Protein AF-A0A239PF77-F1 (afdb_monomer_lite)

pLDDT: mean 74.78, std 11.92, range [36.88, 90.69]

Foldseek 3Di:
DPDPCFLLVQLVVLLVVLVVDPDCLDLSVLLNLVSLLLQLDDPDDPQPPLSVLLNVLSVVLSVLSPPPDPCPVPDDNPDSDDHHPSPPPSSLVSSLVSLLSSLVSLQVQLPDPPDDVVNSVSSPSSSVSSVVSSVSSD

Organism: NCBI:txid560556

Radius of gyration: 14.53 Å; chains: 1; bounding 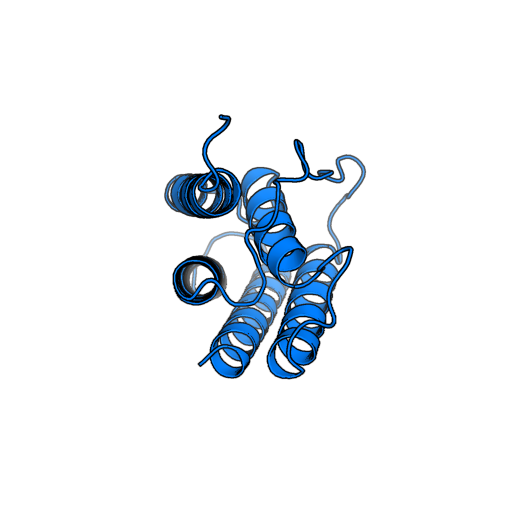box: 34×29×43 Å

Sequence (138 aa):
MPPMNSYRIALMDATDRLNSTTNLDGPDAQQALLLAAYAGVAPDTAMPADWDFYTVAMTDAIGELQEGLDLSEQVTLTSRPVLPAASDPGLREGVTTAVRRLADLYATAAGGQAGPGWRRLVWAQVAHRLDDAVAELT

Structure (mmCIF, N/CA/C/O backbone):
data_AF-A0A239PF77-F1
#
_entry.id   AF-A0A239PF77-F1
#
loop_
_atom_site.group_PDB
_atom_site.id
_atom_site.type_symbol
_atom_site.label_atom_id
_atom_site.label_alt_id
_atom_site.label_comp_id
_atom_site.label_asym_id
_atom_site.label_entity_id
_atom_site.label_seq_id
_atom_site.pdbx_PDB_ins_code
_atom_site.Cartn_x
_atom_site.Cartn_y
_atom_site.Cartn_z
_atom_site.occupancy
_atom_site.B_iso_or_equiv
_atom_site.auth_seq_id
_atom_site.auth_comp_id
_atom_site.auth_asym_id
_atom_site.auth_atom_id
_atom_site.pdbx_PDB_model_num
ATOM 1 N N . MET A 1 1 ? 15.428 16.862 -21.041 1.00 36.88 1 MET A N 1
ATOM 2 C CA . MET A 1 1 ? 14.701 15.584 -20.887 1.00 36.88 1 MET A CA 1
ATOM 3 C C . MET A 1 1 ? 14.038 15.595 -19.520 1.00 36.88 1 MET A C 1
ATOM 5 O O . MET A 1 1 ? 14.738 15.936 -18.571 1.00 36.88 1 MET A O 1
ATOM 9 N N . PRO A 1 2 ? 12.731 15.309 -19.398 1.00 38.00 2 PRO A N 1
ATOM 10 C CA . PRO A 1 2 ? 12.139 15.095 -18.084 1.00 38.00 2 PRO A CA 1
ATOM 11 C C . PRO A 1 2 ? 12.779 13.834 -17.475 1.00 38.00 2 PRO A C 1
ATOM 13 O O . PRO A 1 2 ? 13.078 12.899 -18.222 1.00 38.00 2 PRO A O 1
ATOM 16 N N . PRO A 1 3 ? 13.076 13.804 -16.169 1.00 45.56 3 PRO A N 1
ATOM 17 C CA . PRO A 1 3 ? 13.822 12.697 -15.587 1.00 45.56 3 PRO A CA 1
ATOM 18 C C . PRO A 1 3 ? 12.988 11.409 -15.632 1.00 45.56 3 PRO A C 1
ATOM 20 O O . PRO A 1 3 ? 11.871 11.377 -15.123 1.00 45.56 3 PRO A O 1
ATOM 23 N N . MET A 1 4 ? 13.572 10.325 -16.157 1.00 46.25 4 MET A N 1
ATOM 24 C CA . MET A 1 4 ? 13.052 8.939 -16.125 1.00 46.25 4 MET A CA 1
ATOM 25 C C . MET A 1 4 ? 12.912 8.359 -14.694 1.00 46.25 4 MET A C 1
ATOM 27 O O . MET A 1 4 ? 12.731 7.165 -14.517 1.00 46.25 4 MET A O 1
ATOM 31 N N . ASN A 1 5 ? 12.978 9.209 -13.665 1.00 53.50 5 ASN A N 1
ATOM 32 C CA . ASN A 1 5 ? 12.930 8.871 -12.240 1.00 53.50 5 ASN A CA 1
ATOM 33 C C . ASN A 1 5 ? 11.606 9.305 -11.573 1.00 53.50 5 ASN A C 1
ATOM 35 O O . ASN A 1 5 ? 11.488 9.269 -10.351 1.00 53.50 5 ASN A O 1
ATOM 39 N N . SER A 1 6 ? 10.619 9.763 -12.350 1.00 72.38 6 SER A N 1
ATOM 40 C CA . SER A 1 6 ? 9.407 10.415 -11.832 1.00 72.38 6 SER A CA 1
ATOM 41 C C . SER A 1 6 ? 8.472 9.472 -11.070 1.00 72.38 6 SER A C 1
ATOM 43 O O . SER A 1 6 ? 7.913 9.878 -10.055 1.00 72.38 6 SER A O 1
ATOM 45 N N . TYR A 1 7 ? 8.333 8.215 -11.504 1.00 74.88 7 TYR A N 1
ATOM 46 C CA . TYR A 1 7 ? 7.451 7.250 -10.841 1.00 74.88 7 TYR A CA 1
ATOM 47 C C . TYR A 1 7 ? 7.993 6.769 -9.493 1.00 74.88 7 TYR A C 1
ATOM 49 O O . TYR A 1 7 ? 7.288 6.845 -8.492 1.00 74.88 7 TYR A O 1
ATOM 57 N N . ARG A 1 8 ? 9.256 6.322 -9.446 1.00 73.56 8 ARG A N 1
ATOM 58 C CA . ARG A 1 8 ? 9.874 5.818 -8.209 1.00 73.56 8 ARG A CA 1
ATOM 59 C C . ARG A 1 8 ? 9.864 6.876 -7.106 1.00 73.56 8 ARG A C 1
ATOM 61 O O . ARG A 1 8 ? 9.571 6.556 -5.961 1.00 73.56 8 ARG A O 1
ATOM 68 N N . ILE A 1 9 ? 10.157 8.128 -7.463 1.00 77.19 9 ILE A N 1
ATOM 69 C CA . ILE A 1 9 ? 10.091 9.262 -6.533 1.00 77.19 9 ILE A CA 1
ATOM 70 C C . ILE A 1 9 ? 8.649 9.474 -6.063 1.00 77.19 9 ILE A C 1
ATOM 72 O O . ILE A 1 9 ? 8.418 9.525 -4.864 1.00 77.19 9 ILE A O 1
ATOM 76 N N . ALA A 1 10 ? 7.670 9.501 -6.974 1.00 77.31 10 ALA A N 1
ATOM 77 C CA . ALA A 1 10 ? 6.266 9.670 -6.599 1.00 77.31 10 ALA A CA 1
ATOM 78 C C . ALA A 1 10 ? 5.751 8.555 -5.670 1.00 77.31 10 ALA A C 1
ATOM 80 O O . ALA A 1 10 ? 5.014 8.846 -4.730 1.00 77.31 10 ALA A O 1
ATOM 81 N N . LEU A 1 11 ? 6.147 7.300 -5.909 1.00 77.00 11 LEU A N 1
ATOM 82 C CA . LEU A 1 11 ? 5.777 6.157 -5.074 1.00 77.00 11 LEU A CA 1
ATOM 83 C C . LEU A 1 11 ? 6.398 6.253 -3.675 1.00 77.00 11 LEU A C 1
ATOM 85 O O . LEU A 1 11 ? 5.699 6.079 -2.676 1.00 77.00 11 LEU A O 1
ATOM 89 N N . MET A 1 12 ? 7.692 6.569 -3.595 1.00 78.38 12 MET A N 1
ATOM 90 C CA . MET A 1 12 ? 8.378 6.753 -2.315 1.00 78.38 12 MET A CA 1
ATOM 91 C C . MET A 1 12 ? 7.816 7.948 -1.542 1.00 78.38 12 MET A C 1
ATOM 93 O O . MET A 1 12 ? 7.483 7.790 -0.375 1.00 78.38 12 MET A O 1
ATOM 97 N N . ASP A 1 13 ? 7.598 9.092 -2.193 1.00 82.19 13 ASP A N 1
ATOM 98 C CA . ASP A 1 13 ? 7.018 10.288 -1.569 1.00 82.19 13 ASP A CA 1
ATOM 99 C C . ASP A 1 13 ? 5.581 10.053 -1.080 1.00 82.19 13 ASP A C 1
ATOM 101 O O . ASP A 1 13 ? 5.162 10.615 -0.066 1.00 82.19 13 ASP A O 1
ATOM 105 N N . ALA A 1 14 ? 4.782 9.273 -1.815 1.00 79.06 14 ALA A N 1
ATOM 106 C CA . ALA A 1 14 ? 3.439 8.894 -1.380 1.00 79.06 14 ALA A CA 1
ATOM 107 C C . ALA A 1 14 ? 3.500 7.970 -0.157 1.00 79.06 14 ALA A C 1
ATOM 109 O O . ALA A 1 14 ? 2.768 8.181 0.803 1.00 79.06 14 ALA A O 1
ATOM 110 N N . THR A 1 15 ? 4.420 7.005 -0.158 1.00 77.44 15 THR A N 1
ATOM 111 C CA . THR A 1 15 ? 4.620 6.080 0.965 1.00 77.44 15 THR A CA 1
ATOM 112 C C . THR A 1 15 ? 5.174 6.796 2.202 1.00 77.44 15 THR A C 1
ATOM 114 O O . THR A 1 15 ? 4.713 6.558 3.313 1.00 77.44 15 THR A O 1
ATOM 117 N N . ASP A 1 16 ? 6.122 7.722 2.036 1.00 81.19 16 ASP A N 1
ATOM 118 C CA . ASP A 1 16 ? 6.708 8.496 3.137 1.00 81.19 16 ASP A CA 1
ATOM 119 C C . ASP A 1 16 ? 5.680 9.422 3.795 1.00 81.19 16 ASP A C 1
ATOM 121 O O . ASP A 1 16 ? 5.679 9.567 5.020 1.00 81.19 16 ASP A O 1
ATOM 125 N N . ARG A 1 17 ? 4.750 9.992 3.017 1.00 78.31 17 ARG A N 1
ATOM 126 C CA . ARG A 1 17 ? 3.620 10.761 3.562 1.00 78.31 17 ARG A CA 1
ATOM 127 C C . ARG A 1 17 ? 2.757 9.936 4.516 1.00 78.31 17 ARG A C 1
ATOM 129 O O . ARG A 1 17 ? 2.245 10.487 5.492 1.00 78.31 17 ARG A O 1
ATOM 136 N N . LEU A 1 18 ? 2.670 8.620 4.327 1.00 72.94 18 LEU A N 1
ATOM 137 C CA . LEU A 1 18 ? 1.901 7.752 5.221 1.00 72.94 18 LEU A CA 1
ATOM 138 C C . LEU A 1 18 ? 2.528 7.553 6.592 1.00 72.94 18 LEU A C 1
ATOM 140 O O . LEU A 1 18 ? 1.794 7.389 7.560 1.00 72.94 18 LEU A O 1
ATOM 144 N N . ASN A 1 19 ? 3.848 7.674 6.728 1.00 70.31 19 ASN A N 1
ATOM 145 C CA . ASN A 1 19 ? 4.472 7.654 8.056 1.00 70.31 19 ASN A CA 1
ATOM 146 C C . ASN A 1 19 ? 3.991 8.814 8.943 1.00 70.31 19 ASN A C 1
ATOM 148 O O . ASN A 1 19 ? 4.148 8.770 10.162 1.00 70.31 19 ASN A O 1
ATOM 152 N N . SER A 1 20 ? 3.419 9.858 8.335 1.00 67.81 20 SER A N 1
ATOM 153 C CA . SER A 1 20 ? 2.873 11.020 9.031 1.00 67.81 20 SER A CA 1
ATOM 154 C C . SER A 1 20 ? 1.344 11.046 9.121 1.00 67.81 20 SER A C 1
ATOM 156 O O . SER A 1 20 ? 0.807 11.915 9.809 1.00 67.81 20 SER A O 1
ATOM 158 N N . THR A 1 21 ? 0.631 10.115 8.468 1.00 66.19 21 THR A N 1
ATOM 159 C CA . THR A 1 21 ? -0.839 10.091 8.499 1.00 66.19 21 THR A CA 1
ATOM 160 C C . THR A 1 21 ? -1.371 9.252 9.654 1.00 66.19 21 THR A C 1
ATOM 162 O O . THR A 1 21 ? -0.848 8.192 9.985 1.00 66.19 21 THR A O 1
ATOM 165 N N . THR A 1 22 ? -2.467 9.711 10.252 1.00 66.62 22 THR A N 1
ATOM 166 C CA . THR A 1 22 ? -3.271 8.936 11.207 1.00 66.62 22 THR A CA 1
ATOM 167 C C . THR A 1 22 ? -4.496 8.298 10.553 1.00 66.62 22 THR A C 1
ATOM 169 O O . THR A 1 22 ? -5.197 7.524 11.202 1.00 66.62 22 THR A O 1
ATOM 172 N N . ASN A 1 23 ? -4.758 8.607 9.276 1.00 77.19 23 ASN A N 1
ATOM 173 C CA . ASN A 1 23 ? -5.896 8.093 8.524 1.00 77.19 23 ASN A CA 1
ATOM 174 C C . ASN A 1 23 ? -5.431 7.167 7.393 1.00 77.19 23 ASN A C 1
ATOM 176 O O . ASN A 1 23 ? -5.153 7.613 6.280 1.00 77.19 23 ASN A O 1
ATOM 180 N N . LEU A 1 24 ? -5.379 5.869 7.690 1.00 78.44 24 LEU A N 1
ATOM 181 C CA . LEU A 1 24 ? -4.966 4.811 6.756 1.00 78.44 24 LEU A CA 1
ATOM 182 C C . LEU A 1 24 ? -6.046 4.415 5.741 1.00 78.44 24 LEU A C 1
ATOM 184 O O . LEU A 1 24 ? -5.783 3.633 4.829 1.00 78.44 24 LEU A O 1
ATOM 188 N N . ASP A 1 25 ? -7.236 4.991 5.879 1.00 78.19 25 ASP A N 1
ATOM 189 C CA . ASP A 1 25 ? -8.315 4.913 4.893 1.00 78.19 25 ASP A CA 1
ATOM 190 C C . ASP A 1 25 ? -8.413 6.203 4.064 1.00 78.19 25 ASP A C 1
ATOM 192 O O . ASP A 1 25 ? -9.223 6.310 3.143 1.00 78.19 25 ASP A O 1
ATOM 196 N N . GLY A 1 26 ? -7.590 7.196 4.410 1.00 76.81 26 GLY A N 1
ATOM 197 C CA . GLY A 1 26 ? -7.592 8.522 3.823 1.00 76.81 26 GLY A CA 1
ATOM 198 C C . GLY A 1 26 ? -6.969 8.577 2.428 1.00 76.81 26 GLY A C 1
ATOM 199 O O . GLY A 1 26 ? -6.369 7.610 1.949 1.00 76.81 26 GLY A O 1
ATOM 200 N N . PRO A 1 27 ? -7.062 9.746 1.778 1.00 77.31 27 PRO A N 1
ATOM 201 C CA . PRO A 1 27 ? -6.674 9.913 0.383 1.00 77.31 27 PRO A CA 1
ATOM 202 C C . PRO A 1 27 ? -5.191 9.626 0.125 1.00 77.31 27 PRO A C 1
ATOM 204 O O . PRO A 1 27 ? -4.856 9.084 -0.923 1.00 77.31 27 PRO A O 1
ATOM 207 N N . ASP A 1 28 ? -4.303 9.918 1.080 1.00 79.06 28 ASP A N 1
ATOM 208 C CA . ASP A 1 28 ? -2.875 9.617 0.936 1.00 79.06 28 ASP A CA 1
ATOM 209 C C . ASP A 1 28 ? -2.616 8.105 0.863 1.00 79.06 28 ASP A C 1
ATOM 211 O O . ASP A 1 28 ? -1.805 7.655 0.051 1.00 79.06 28 ASP A O 1
ATOM 215 N N . ALA A 1 29 ? -3.321 7.307 1.678 1.00 78.44 29 ALA A N 1
ATOM 216 C CA . ALA A 1 29 ? -3.162 5.851 1.713 1.00 78.44 29 ALA A CA 1
ATOM 217 C C . ALA A 1 29 ? -3.683 5.221 0.421 1.00 78.44 29 ALA A C 1
ATOM 219 O O . ALA A 1 29 ? -3.004 4.404 -0.204 1.00 78.44 29 ALA A O 1
ATOM 220 N N . GLN A 1 30 ? -4.841 5.695 -0.039 1.00 79.31 30 GLN A N 1
ATOM 221 C CA . GLN A 1 30 ? -5.406 5.305 -1.327 1.00 79.31 30 GLN A CA 1
ATOM 222 C C . GLN A 1 30 ? -4.479 5.689 -2.490 1.00 79.31 30 GLN A C 1
ATOM 224 O O . GLN A 1 30 ? -4.240 4.874 -3.376 1.00 79.31 30 GLN A O 1
ATOM 229 N N . GLN A 1 31 ? -3.894 6.890 -2.476 1.00 79.62 31 GLN A N 1
ATOM 230 C CA . GLN A 1 31 ? -2.971 7.348 -3.517 1.00 79.62 31 GLN A CA 1
ATOM 231 C C . GLN A 1 31 ? -1.691 6.501 -3.569 1.00 79.62 31 GLN A C 1
ATOM 233 O O . GLN A 1 31 ? -1.224 6.180 -4.663 1.00 79.62 31 GLN A O 1
ATOM 238 N N . ALA A 1 32 ? -1.128 6.118 -2.420 1.00 81.38 32 ALA A N 1
ATOM 239 C CA . ALA A 1 32 ? 0.046 5.249 -2.364 1.00 81.38 32 ALA A CA 1
ATOM 240 C C . ALA A 1 32 ? -0.260 3.831 -2.878 1.00 81.38 32 ALA A C 1
ATOM 242 O O . ALA A 1 32 ? 0.509 3.295 -3.676 1.00 81.38 32 ALA A O 1
ATOM 243 N N . LEU A 1 33 ? -1.407 3.257 -2.492 1.00 79.69 33 LEU A N 1
ATOM 244 C CA . LEU A 1 33 ? -1.864 1.952 -2.982 1.00 79.69 33 LEU A CA 1
ATOM 245 C C . LEU A 1 33 ? -2.128 1.958 -4.488 1.00 79.69 33 LEU A C 1
ATOM 247 O O . LEU A 1 33 ? -1.706 1.043 -5.191 1.00 79.69 33 LEU A O 1
ATOM 251 N N . LEU A 1 34 ? -2.780 3.002 -5.002 1.00 79.44 34 LEU A N 1
ATOM 252 C CA . LEU A 1 34 ? -3.037 3.155 -6.433 1.00 79.44 34 LEU A CA 1
ATOM 253 C C . LEU A 1 34 ? -1.747 3.334 -7.230 1.00 79.44 34 LEU A C 1
ATOM 255 O O . LEU A 1 34 ? -1.643 2.807 -8.335 1.00 79.44 34 LEU A O 1
ATOM 259 N N . LEU A 1 35 ? -0.767 4.067 -6.687 1.00 79.44 35 LEU A N 1
ATOM 260 C CA . LEU A 1 35 ? 0.554 4.172 -7.302 1.00 79.44 35 LEU A CA 1
ATOM 261 C C . LEU A 1 35 ? 1.217 2.797 -7.338 1.00 79.44 35 LEU A C 1
ATOM 263 O O . LEU A 1 35 ? 1.593 2.370 -8.420 1.00 79.44 35 LEU A O 1
ATOM 267 N N . ALA A 1 36 ? 1.269 2.076 -6.216 1.00 80.75 36 ALA A N 1
ATOM 268 C CA . ALA A 1 36 ? 1.827 0.727 -6.161 1.00 80.75 36 ALA A CA 1
ATOM 269 C C . ALA A 1 36 ? 1.149 -0.220 -7.172 1.00 80.75 36 ALA A C 1
ATOM 271 O O . ALA A 1 36 ? 1.833 -0.818 -7.996 1.00 80.75 36 ALA A O 1
ATOM 272 N N . ALA A 1 37 ? -0.185 -0.271 -7.216 1.00 78.50 37 ALA A N 1
ATOM 273 C CA . ALA A 1 37 ? -0.919 -1.101 -8.175 1.00 78.50 37 ALA A CA 1
ATOM 274 C C . ALA A 1 37 ? -0.627 -0.718 -9.634 1.00 78.50 37 ALA A C 1
ATOM 276 O O . ALA A 1 37 ? -0.498 -1.584 -10.499 1.00 78.50 37 ALA A O 1
ATOM 277 N N . TYR A 1 38 ? -0.456 0.579 -9.907 1.00 76.88 38 TYR A N 1
ATOM 278 C CA . TYR A 1 38 ? -0.081 1.074 -11.227 1.00 76.88 38 TYR A CA 1
ATOM 279 C C . TYR A 1 38 ? 1.304 0.582 -11.678 1.00 76.88 38 TYR A C 1
ATOM 281 O O . TYR A 1 38 ? 1.534 0.503 -12.881 1.00 76.88 38 TYR A O 1
ATOM 289 N N . ALA A 1 39 ? 2.195 0.170 -10.764 1.00 74.75 39 ALA A N 1
ATOM 290 C CA . ALA A 1 39 ? 3.484 -0.431 -11.119 1.00 74.75 39 ALA A CA 1
ATOM 291 C C . ALA A 1 39 ? 3.349 -1.683 -11.996 1.00 74.75 39 ALA A C 1
ATOM 293 O O . ALA A 1 39 ? 4.173 -1.886 -12.882 1.00 74.75 39 ALA A O 1
ATOM 294 N N . GLY A 1 40 ? 2.329 -2.509 -11.739 1.00 66.62 40 GLY A N 1
ATOM 295 C CA . GLY A 1 40 ? 2.101 -3.755 -12.476 1.00 66.62 40 GLY A CA 1
ATOM 296 C C . GLY A 1 40 ? 1.260 -3.590 -13.743 1.00 66.62 40 GLY A C 1
ATOM 297 O O . GLY A 1 40 ? 1.157 -4.509 -14.548 1.00 66.62 40 GLY A O 1
ATOM 298 N N . VAL A 1 41 ? 0.685 -2.404 -13.974 1.00 66.25 41 VAL A N 1
ATOM 299 C CA . VAL A 1 41 ? -0.107 -2.114 -15.176 1.00 66.25 41 VAL A CA 1
ATOM 300 C C . VAL A 1 41 ? 0.806 -1.507 -16.241 1.00 66.25 41 VAL A C 1
ATOM 302 O O . VAL A 1 41 ? 0.841 -0.293 -16.438 1.00 66.25 41 VAL A O 1
ATOM 305 N N . ALA A 1 42 ? 1.570 -2.341 -16.948 1.00 56.69 42 ALA A N 1
ATOM 306 C CA . ALA A 1 42 ? 2.323 -1.872 -18.110 1.00 56.69 42 ALA A CA 1
ATOM 307 C C . ALA A 1 42 ? 1.375 -1.561 -19.288 1.00 56.69 42 ALA A C 1
ATOM 309 O O . ALA A 1 42 ? 0.569 -2.414 -19.660 1.00 56.69 42 ALA A O 1
ATOM 310 N N . PRO A 1 43 ? 1.477 -0.381 -19.930 1.00 50.44 43 PRO A N 1
ATOM 311 C CA . PRO A 1 43 ? 0.641 -0.061 -21.082 1.00 50.44 43 PRO A CA 1
ATOM 312 C C . PRO A 1 43 ? 1.106 -0.674 -22.416 1.00 50.44 43 PRO A C 1
ATOM 314 O O . PRO A 1 43 ? 0.310 -0.656 -23.344 1.00 50.44 43 PRO A O 1
ATOM 317 N N . ASP A 1 44 ? 2.337 -1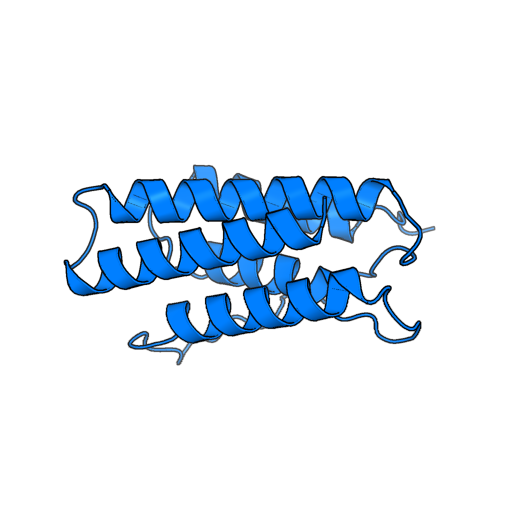.200 -22.553 1.00 48.50 44 ASP A N 1
ATOM 318 C CA . ASP A 1 44 ? 2.866 -1.534 -23.900 1.00 48.50 44 ASP A CA 1
ATOM 319 C C . ASP A 1 44 ? 3.906 -2.672 -24.003 1.00 48.50 44 ASP A C 1
ATOM 321 O O . ASP A 1 44 ? 4.428 -2.963 -25.078 1.00 48.50 44 ASP A O 1
ATOM 325 N N . THR A 1 45 ? 4.218 -3.366 -22.913 1.00 50.47 45 THR A N 1
ATOM 326 C CA . THR A 1 45 ? 5.129 -4.523 -22.931 1.00 50.47 45 THR A CA 1
ATOM 327 C C . THR A 1 45 ? 4.561 -5.591 -22.023 1.00 50.47 45 THR A C 1
ATOM 329 O O . THR A 1 45 ? 4.171 -5.257 -20.907 1.00 50.47 45 THR A O 1
ATOM 332 N N . ALA A 1 46 ? 4.532 -6.846 -22.483 1.00 54.12 46 ALA A N 1
ATOM 333 C CA . ALA A 1 46 ? 4.215 -7.996 -21.643 1.00 54.12 46 ALA A CA 1
ATOM 334 C C . ALA A 1 46 ? 5.064 -7.913 -20.368 1.00 54.12 46 ALA A C 1
ATOM 336 O O . ALA A 1 46 ? 6.288 -8.071 -20.427 1.00 54.12 46 ALA A O 1
ATOM 337 N N . MET A 1 47 ? 4.433 -7.561 -19.245 1.00 58.62 47 MET A N 1
ATOM 338 C CA . MET A 1 47 ? 5.103 -7.629 -17.959 1.00 58.62 47 MET A CA 1
ATOM 339 C C . MET A 1 47 ? 5.519 -9.089 -17.728 1.00 58.62 47 MET A C 1
ATOM 341 O O . MET A 1 47 ? 4.824 -10.005 -18.173 1.00 58.62 47 MET A O 1
ATOM 345 N N . PRO A 1 48 ? 6.676 -9.330 -17.098 1.00 62.06 48 PRO A N 1
ATOM 346 C CA . PRO A 1 48 ? 7.045 -10.667 -16.654 1.00 62.06 48 PRO A CA 1
ATOM 347 C C . PRO A 1 48 ? 5.931 -11.281 -15.780 1.00 62.06 48 PRO A C 1
ATOM 349 O O . PRO A 1 48 ? 5.273 -10.553 -15.046 1.00 62.06 48 PRO A O 1
ATOM 352 N N . ALA A 1 49 ? 5.702 -12.597 -15.866 1.00 65.94 49 ALA A N 1
ATOM 353 C CA . ALA A 1 49 ? 4.556 -13.275 -15.230 1.00 65.94 49 ALA A CA 1
ATOM 354 C C . ALA A 1 49 ? 4.488 -13.109 -13.694 1.00 65.94 49 ALA A C 1
ATOM 356 O O . ALA A 1 49 ? 3.412 -13.181 -13.110 1.00 65.94 49 ALA A O 1
ATOM 357 N N . ASP A 1 50 ? 5.622 -12.850 -13.043 1.00 64.81 50 ASP A N 1
ATOM 358 C CA . ASP A 1 50 ? 5.738 -12.471 -11.627 1.00 64.81 50 ASP A CA 1
ATOM 359 C C . ASP A 1 50 ? 4.959 -11.187 -11.283 1.00 64.81 50 ASP A C 1
ATOM 361 O O . ASP A 1 50 ? 4.440 -11.034 -10.179 1.00 64.81 50 ASP A O 1
ATOM 365 N N . TRP A 1 51 ? 4.784 -10.283 -12.2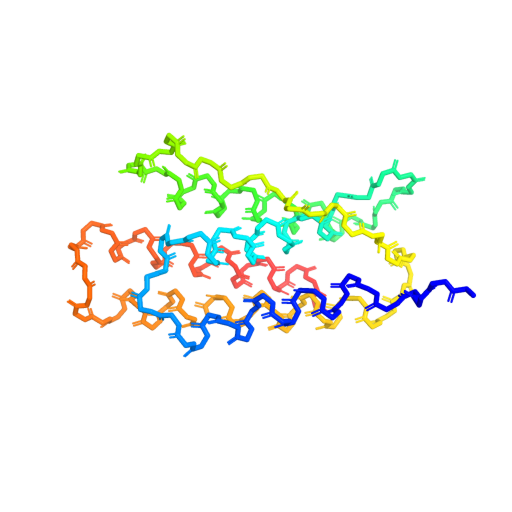46 1.00 73.88 51 TRP A N 1
ATOM 366 C CA . TRP A 1 51 ? 3.991 -9.070 -12.058 1.00 73.88 51 TRP A CA 1
ATOM 367 C C . TRP A 1 51 ? 2.483 -9.300 -12.196 1.00 73.88 51 TRP A C 1
ATOM 369 O O . TRP A 1 51 ? 1.716 -8.515 -11.643 1.00 73.88 51 TRP A O 1
ATOM 379 N N . ASP A 1 52 ? 2.041 -10.368 -12.868 1.00 73.31 52 ASP A N 1
ATOM 380 C CA . ASP A 1 52 ? 0.609 -10.679 -12.976 1.00 73.31 52 ASP A CA 1
ATOM 381 C C . ASP A 1 52 ? 0.036 -11.033 -11.594 1.00 73.31 52 ASP A C 1
ATOM 383 O O . ASP A 1 52 ? -1.009 -10.510 -11.197 1.00 73.31 52 ASP A O 1
ATOM 387 N N . PHE A 1 53 ? 0.750 -11.861 -10.819 1.00 73.62 53 PHE A N 1
ATOM 388 C CA . PHE A 1 53 ? 0.356 -12.209 -9.449 1.00 73.62 53 PHE A CA 1
ATOM 389 C C . PHE A 1 53 ? 0.417 -11.001 -8.510 1.00 73.62 53 PHE A C 1
ATOM 391 O O . PHE A 1 53 ? -0.514 -10.781 -7.733 1.00 73.62 53 PHE A O 1
ATOM 398 N N . TYR A 1 54 ? 1.444 -10.158 -8.654 1.00 80.94 54 TYR A N 1
ATOM 399 C CA . TYR A 1 54 ? 1.528 -8.873 -7.959 1.00 80.94 54 TYR A CA 1
ATOM 400 C C . TYR A 1 54 ? 0.305 -7.981 -8.233 1.00 80.94 54 TYR A C 1
ATOM 402 O O . TYR A 1 54 ? -0.315 -7.463 -7.301 1.00 80.94 54 TYR A O 1
ATOM 410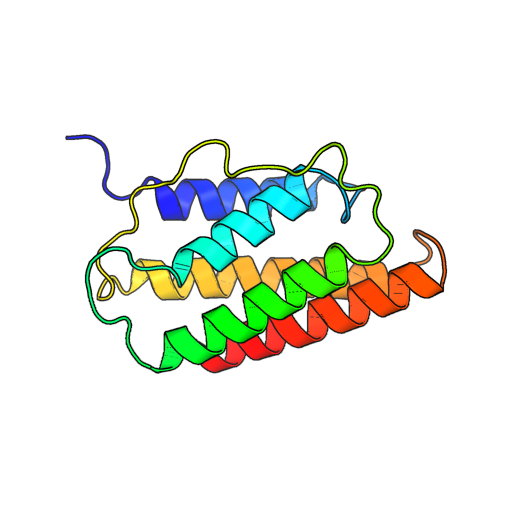 N N . THR A 1 55 ? -0.078 -7.805 -9.501 1.00 76.69 55 THR A N 1
ATOM 411 C CA . THR A 1 55 ? -1.216 -6.958 -9.882 1.00 76.69 55 THR A CA 1
ATOM 412 C C . THR A 1 55 ? -2.532 -7.485 -9.324 1.00 76.69 55 THR A C 1
ATOM 414 O O . THR A 1 55 ? -3.352 -6.684 -8.867 1.00 76.69 55 THR A O 1
ATOM 417 N N . VAL A 1 56 ? -2.732 -8.805 -9.313 1.00 79.88 56 VAL A N 1
ATOM 418 C CA . VAL A 1 56 ? -3.914 -9.427 -8.699 1.00 79.88 56 VAL A CA 1
ATOM 419 C C . VAL A 1 56 ? -3.950 -9.145 -7.198 1.00 79.88 56 VAL A C 1
ATOM 421 O O . VAL A 1 56 ? -4.926 -8.568 -6.722 1.00 79.88 56 VAL A O 1
ATOM 424 N N . ALA A 1 57 ? -2.867 -9.437 -6.472 1.00 81.12 57 ALA A N 1
ATOM 425 C CA . ALA A 1 57 ? -2.788 -9.217 -5.027 1.00 81.12 57 ALA A CA 1
ATOM 426 C C . ALA A 1 57 ? -3.026 -7.743 -4.641 1.00 81.12 57 ALA A C 1
ATOM 428 O O . ALA A 1 57 ? -3.770 -7.449 -3.703 1.00 81.12 57 ALA A O 1
ATOM 429 N N . MET A 1 58 ? -2.463 -6.802 -5.406 1.00 81.12 58 MET A N 1
ATOM 430 C CA . MET A 1 58 ? -2.681 -5.366 -5.208 1.00 81.12 58 MET A CA 1
ATOM 431 C C . MET A 1 58 ? -4.125 -4.935 -5.492 1.00 81.12 58 MET A C 1
ATOM 433 O O . MET A 1 58 ? -4.680 -4.121 -4.752 1.00 81.12 58 MET A O 1
ATOM 437 N N . THR A 1 59 ? -4.741 -5.460 -6.554 1.00 79.56 59 THR A N 1
ATOM 438 C CA . THR A 1 59 ? -6.134 -5.141 -6.909 1.00 79.56 59 THR A CA 1
ATOM 439 C C . THR A 1 59 ? -7.092 -5.645 -5.835 1.00 79.56 59 THR A C 1
ATOM 441 O O . THR A 1 59 ? -7.982 -4.912 -5.404 1.00 79.56 59 THR A O 1
ATOM 444 N N . ASP A 1 60 ? -6.855 -6.857 -5.342 1.00 81.38 60 ASP A N 1
ATOM 445 C CA . ASP A 1 60 ? -7.620 -7.468 -4.263 1.00 81.38 60 ASP A CA 1
ATOM 446 C C . ASP A 1 60 ? -7.458 -6.687 -2.947 1.00 81.38 60 ASP A C 1
ATOM 448 O O . ASP A 1 60 ? -8.440 -6.445 -2.242 1.00 81.38 60 ASP A O 1
ATOM 452 N N . ALA A 1 61 ? -6.241 -6.244 -2.612 1.00 80.31 61 ALA A N 1
ATOM 453 C CA . ALA A 1 61 ? -5.987 -5.396 -1.444 1.00 80.31 61 ALA A CA 1
ATOM 454 C C . ALA A 1 61 ? -6.736 -4.052 -1.526 1.00 80.31 61 ALA A C 1
ATOM 456 O O . ALA A 1 61 ? -7.333 -3.611 -0.543 1.00 80.31 61 ALA A O 1
ATOM 457 N N . ILE A 1 62 ? -6.753 -3.413 -2.702 1.00 80.56 62 ILE A N 1
ATOM 458 C CA . ILE A 1 62 ? -7.519 -2.179 -2.930 1.00 80.56 62 ILE A CA 1
ATOM 459 C C . ILE A 1 62 ? -9.021 -2.439 -2.784 1.00 80.56 62 ILE A C 1
ATOM 461 O O . ILE A 1 62 ? -9.702 -1.653 -2.126 1.00 80.56 62 ILE A O 1
ATOM 465 N N . GLY A 1 63 ? -9.527 -3.532 -3.361 1.00 78.50 63 GLY A N 1
ATOM 466 C CA . GLY A 1 63 ? -10.935 -3.914 -3.263 1.00 78.50 63 GLY A CA 1
ATOM 467 C C . GLY A 1 63 ? -11.388 -4.070 -1.812 1.00 78.50 63 GLY A C 1
ATOM 468 O O . GLY A 1 63 ? -12.376 -3.462 -1.411 1.00 78.50 63 GLY A O 1
ATOM 469 N N . GLU A 1 64 ? -10.621 -4.796 -0.998 1.00 80.75 64 GLU A N 1
ATOM 470 C CA . GLU A 1 64 ? -10.923 -4.962 0.430 1.00 80.75 64 GLU A CA 1
ATOM 471 C C . GLU A 1 64 ? -10.832 -3.671 1.226 1.00 80.75 64 GLU A C 1
ATOM 473 O O . GLU A 1 64 ? -11.677 -3.407 2.081 1.00 80.75 64 GLU A O 1
ATOM 478 N N . LEU A 1 65 ? -9.835 -2.831 0.946 1.00 76.44 65 LEU A N 1
ATOM 479 C CA . LEU A 1 65 ? -9.740 -1.542 1.615 1.00 76.44 65 LEU A CA 1
ATOM 480 C C . LEU A 1 65 ? -10.980 -0.685 1.323 1.00 76.44 65 LEU A C 1
ATOM 482 O O . LEU A 1 65 ? -11.468 0.025 2.203 1.00 76.44 65 LEU A O 1
ATOM 486 N N . GLN A 1 66 ? -11.493 -0.758 0.099 1.00 77.69 66 GLN A N 1
ATOM 487 C CA . GLN A 1 66 ? -12.659 -0.011 -0.354 1.00 77.69 66 GLN A CA 1
ATOM 488 C C . GLN A 1 66 ? -13.985 -0.557 0.196 1.00 77.69 66 GLN A C 1
ATOM 490 O O . GLN A 1 66 ? -14.970 0.186 0.239 1.00 77.69 66 GLN A O 1
ATOM 495 N N . GLU A 1 67 ? -14.028 -1.805 0.670 1.00 75.25 67 GLU A N 1
ATOM 496 C CA . GLU A 1 67 ? -15.232 -2.367 1.278 1.00 75.25 67 GLU A CA 1
ATOM 497 C C . GLU A 1 67 ? -15.651 -1.584 2.531 1.00 75.25 67 GLU A C 1
ATOM 499 O O . GLU A 1 67 ? -14.897 -1.391 3.491 1.00 75.25 67 GLU A O 1
ATOM 504 N N . GLY A 1 68 ? -16.906 -1.127 2.524 1.00 63.62 68 GLY A N 1
ATOM 505 C CA . GLY A 1 68 ? -17.510 -0.407 3.643 1.00 63.62 68 GLY A CA 1
ATOM 506 C C . GLY A 1 68 ? -17.052 1.046 3.809 1.00 63.62 68 GLY A C 1
ATOM 507 O O . GLY A 1 68 ? -17.489 1.688 4.765 1.00 63.62 68 GLY A O 1
ATOM 508 N N . LEU A 1 69 ? -16.217 1.579 2.908 1.00 69.38 69 LEU A N 1
ATOM 509 C CA . LEU A 1 69 ? -15.912 3.010 2.846 1.00 69.38 69 LEU A CA 1
ATOM 510 C C . LEU A 1 69 ? -16.935 3.756 1.979 1.00 69.38 69 LEU A C 1
ATOM 512 O O . LEU A 1 69 ? -17.425 3.237 0.975 1.00 69.38 69 LEU A O 1
ATOM 516 N N . ASP A 1 70 ? -17.232 5.004 2.347 1.00 65.94 70 ASP A N 1
ATOM 517 C CA . ASP A 1 70 ? -17.912 5.936 1.448 1.00 65.94 70 ASP A CA 1
ATOM 518 C C . ASP A 1 70 ? -16.896 6.433 0.413 1.00 65.94 70 ASP A C 1
ATOM 520 O O . ASP A 1 70 ? -16.041 7.270 0.693 1.00 65.94 70 ASP A O 1
ATOM 524 N N . LEU A 1 71 ? -16.968 5.855 -0.784 1.00 61.66 71 LEU A N 1
ATOM 525 C CA . LEU A 1 71 ? -16.071 6.145 -1.898 1.00 61.66 71 LEU A CA 1
ATOM 526 C C . LEU A 1 71 ? -16.562 7.322 -2.756 1.00 61.66 71 LEU A C 1
ATOM 528 O O . LEU A 1 71 ? -16.139 7.467 -3.899 1.00 61.66 71 LEU A O 1
ATOM 532 N N . SER A 1 72 ? -17.468 8.167 -2.262 1.00 53.41 72 SER A N 1
ATOM 533 C CA . SER A 1 72 ? -17.877 9.378 -2.991 1.00 53.41 72 SER A CA 1
ATOM 534 C C . SER A 1 72 ? -16.693 10.296 -3.340 1.00 53.41 72 SER A C 1
ATOM 536 O O . SER A 1 72 ? -16.755 11.021 -4.333 1.00 53.41 72 SER A O 1
ATOM 538 N N . GLU A 1 73 ? -15.581 10.177 -2.609 1.00 54.25 73 GLU A N 1
ATOM 539 C CA . GLU A 1 73 ? -14.277 10.771 -2.920 1.00 54.25 73 GLU A CA 1
ATOM 540 C C . GLU A 1 73 ? -13.260 9.718 -3.403 1.00 54.25 73 GLU A C 1
ATOM 542 O O . GLU A 1 73 ? -12.161 9.606 -2.860 1.00 54.25 73 GLU A O 1
ATOM 547 N N . GLN A 1 74 ? -13.598 8.914 -4.422 1.00 56.25 74 GLN A N 1
ATOM 548 C CA . GLN A 1 74 ? -12.605 8.043 -5.064 1.00 56.25 74 GLN A CA 1
ATOM 549 C C . GLN A 1 74 ? -11.412 8.872 -5.538 1.00 56.25 74 GLN A C 1
ATOM 551 O O . GLN A 1 74 ? -11.519 9.699 -6.448 1.00 56.25 74 GLN A O 1
ATOM 556 N N . VAL A 1 75 ? -10.251 8.608 -4.945 1.00 60.00 75 VAL A N 1
ATOM 557 C CA . VAL A 1 75 ? -9.001 9.186 -5.416 1.00 60.00 75 VAL A CA 1
ATOM 558 C C . VAL A 1 75 ? -8.664 8.534 -6.750 1.00 60.00 75 VAL A C 1
ATOM 560 O O . VAL A 1 75 ? -8.347 7.353 -6.833 1.00 60.00 75 VAL A O 1
ATOM 563 N N . THR A 1 76 ? -8.729 9.301 -7.830 1.00 63.34 76 THR A N 1
ATOM 564 C CA . THR A 1 76 ? -8.064 8.926 -9.080 1.00 63.34 76 THR A CA 1
ATOM 565 C C . THR A 1 76 ? -6.600 9.328 -8.993 1.00 63.34 76 THR A C 1
ATOM 567 O O . THR A 1 76 ? -6.309 10.417 -8.498 1.00 63.34 76 THR A O 1
ATOM 570 N N . LEU A 1 77 ? -5.690 8.506 -9.533 1.00 60.72 77 LEU A N 1
ATOM 571 C CA . LEU A 1 77 ? -4.269 8.854 -9.652 1.00 60.72 77 LEU A CA 1
ATOM 572 C C . LEU A 1 77 ? -4.109 10.283 -10.186 1.00 60.72 77 LEU A C 1
ATOM 574 O O . LEU A 1 77 ? -4.392 10.551 -11.355 1.00 60.72 77 LEU A O 1
ATOM 578 N N . THR A 1 78 ? -3.635 11.189 -9.329 1.00 58.09 78 THR A N 1
ATOM 579 C CA . THR A 1 78 ? -3.568 12.635 -9.610 1.00 58.09 78 THR A CA 1
ATOM 580 C C . THR A 1 78 ? -2.659 12.956 -10.801 1.00 58.09 78 THR A C 1
ATOM 582 O O . THR A 1 78 ? -2.843 13.952 -11.494 1.00 58.09 78 THR A O 1
ATOM 585 N N . SER A 1 79 ? -1.704 12.074 -11.084 1.00 56.91 79 SER A N 1
ATOM 586 C CA . SER A 1 79 ? -0.974 12.011 -12.344 1.00 56.91 79 SER A CA 1
ATOM 587 C C . SER A 1 79 ? -0.617 10.556 -12.599 1.00 56.91 79 SER A C 1
ATOM 589 O O . SER A 1 79 ? -0.065 9.930 -11.696 1.00 56.91 79 SER A O 1
ATOM 591 N N . ARG A 1 80 ? -0.889 10.021 -13.795 1.00 63.16 80 ARG A N 1
ATOM 592 C CA . ARG A 1 80 ? -0.367 8.711 -14.210 1.00 63.16 80 ARG A CA 1
ATOM 593 C C . ARG A 1 80 ? 1.124 8.867 -14.493 1.00 63.16 80 ARG A C 1
ATOM 595 O O . ARG A 1 80 ? 1.467 9.510 -15.489 1.00 63.16 80 ARG A O 1
ATOM 602 N N . PRO A 1 81 ? 2.017 8.374 -13.626 1.00 63.34 81 PRO A N 1
ATOM 603 C CA . PRO A 1 81 ? 3.441 8.569 -13.829 1.00 63.34 81 PRO A CA 1
ATOM 604 C C . PRO A 1 81 ? 3.890 7.770 -15.054 1.00 63.34 81 PRO A C 1
ATOM 606 O O . PRO A 1 81 ? 3.251 6.794 -15.452 1.00 63.34 81 PRO A O 1
ATOM 609 N N . VAL A 1 82 ? 4.998 8.176 -15.667 1.00 63.97 82 VAL A N 1
ATOM 610 C CA . VAL A 1 82 ? 5.614 7.362 -16.719 1.00 63.97 82 VAL A CA 1
ATOM 611 C C . VAL A 1 82 ? 6.310 6.196 -16.029 1.00 63.97 82 VAL A C 1
ATOM 613 O O . VAL A 1 82 ? 7.238 6.418 -15.248 1.00 63.97 82 VAL A O 1
ATOM 616 N N . LEU A 1 83 ? 5.845 4.973 -16.287 1.00 64.50 83 LEU A N 1
ATOM 617 C CA . LEU A 1 83 ? 6.517 3.774 -15.799 1.00 64.50 83 LEU A CA 1
ATOM 618 C C . LEU A 1 83 ? 7.893 3.666 -16.476 1.00 64.50 83 LEU A C 1
ATOM 620 O O . LEU A 1 83 ? 7.985 3.852 -17.695 1.00 64.50 83 LEU A O 1
ATOM 624 N N . PRO A 1 84 ? 8.971 3.393 -15.723 1.00 61.19 84 PRO A N 1
ATOM 625 C CA . PRO A 1 84 ? 10.235 3.008 -16.331 1.00 61.19 84 PRO A CA 1
ATOM 626 C C . PRO A 1 84 ? 10.080 1.654 -17.043 1.00 61.19 84 PRO A C 1
ATOM 628 O O . PRO A 1 84 ? 9.088 0.947 -16.862 1.00 61.19 84 PRO A O 1
ATOM 631 N N . ALA A 1 85 ? 11.045 1.305 -17.897 1.00 64.50 85 ALA A N 1
ATOM 632 C CA . ALA A 1 85 ? 11.007 0.039 -18.625 1.00 64.50 85 ALA A CA 1
ATOM 633 C C . ALA A 1 85 ? 10.867 -1.147 -17.651 1.00 64.50 85 ALA A C 1
ATOM 635 O O . ALA A 1 85 ? 11.487 -1.141 -16.590 1.00 64.50 85 ALA A O 1
ATOM 636 N N . ALA A 1 86 ? 10.119 -2.188 -18.034 1.00 62.12 86 ALA A N 1
ATOM 637 C CA . ALA A 1 86 ? 9.899 -3.381 -17.202 1.00 62.12 86 ALA A CA 1
ATOM 638 C C . ALA A 1 86 ? 11.204 -4.075 -16.752 1.00 62.12 86 ALA A C 1
ATOM 640 O O . ALA A 1 86 ? 11.226 -4.797 -15.760 1.00 62.12 86 ALA A O 1
ATOM 641 N N . SER A 1 87 ? 12.303 -3.846 -17.477 1.00 60.81 87 SER A N 1
ATOM 642 C CA . SER A 1 87 ? 13.640 -4.351 -17.169 1.00 60.81 87 SER A CA 1
ATOM 643 C C . SER A 1 87 ? 14.458 -3.460 -16.225 1.00 60.81 87 SER A C 1
ATOM 645 O O . SER A 1 87 ? 15.636 -3.746 -16.032 1.00 60.81 87 SER A O 1
ATOM 647 N N . ASP A 1 88 ? 13.909 -2.360 -15.698 1.00 69.00 88 ASP A N 1
ATOM 648 C CA . ASP A 1 88 ? 14.615 -1.479 -14.762 1.00 69.00 88 ASP A CA 1
ATOM 649 C C . ASP A 1 88 ? 14.724 -2.154 -13.377 1.00 69.00 88 ASP A C 1
ATOM 651 O O . ASP A 1 88 ? 13.717 -2.286 -12.673 1.00 69.00 88 ASP A O 1
ATOM 655 N N . PRO A 1 89 ? 15.929 -2.573 -12.944 1.00 64.88 89 PRO A N 1
ATOM 656 C CA . PRO A 1 89 ? 16.100 -3.239 -11.655 1.00 64.88 89 PRO A CA 1
ATOM 657 C C . PRO A 1 89 ? 15.761 -2.325 -10.466 1.00 64.88 89 PRO A C 1
ATOM 659 O O . PRO A 1 89 ? 15.358 -2.820 -9.416 1.00 64.88 89 PRO A O 1
ATOM 662 N N . GLY A 1 90 ? 15.862 -0.999 -10.628 1.00 71.44 90 GLY A N 1
ATOM 663 C CA . GLY A 1 90 ? 15.527 -0.026 -9.589 1.00 71.44 90 GLY A CA 1
ATOM 664 C C . GLY A 1 90 ? 14.023 0.200 -9.412 1.00 71.44 90 GLY A C 1
ATOM 665 O O . GLY A 1 90 ? 13.617 0.763 -8.392 1.00 71.44 90 GLY A O 1
ATOM 666 N N . LEU A 1 91 ? 13.198 -0.233 -10.374 1.00 73.38 91 LEU A N 1
ATOM 667 C CA . LEU A 1 91 ? 11.740 -0.205 -10.257 1.00 73.38 91 LEU A CA 1
ATOM 668 C C . LEU A 1 91 ? 11.262 -1.276 -9.279 1.00 73.38 91 LEU A C 1
ATOM 670 O O . LEU A 1 91 ? 10.550 -0.948 -8.333 1.00 73.38 91 LEU A O 1
ATOM 674 N N . ARG A 1 92 ? 11.682 -2.530 -9.492 1.00 77.44 92 ARG A N 1
ATOM 675 C CA . ARG A 1 92 ? 11.270 -3.671 -8.663 1.00 77.44 92 ARG A CA 1
ATOM 676 C C . ARG A 1 92 ? 11.637 -3.433 -7.201 1.00 77.44 92 ARG A C 1
ATOM 678 O O . ARG A 1 92 ? 10.756 -3.445 -6.356 1.00 77.44 92 ARG A O 1
ATOM 685 N N . GLU A 1 93 ? 12.893 -3.084 -6.916 1.00 82.19 93 GLU A N 1
ATOM 686 C CA . GLU A 1 93 ? 13.347 -2.774 -5.550 1.00 82.19 93 GLU A CA 1
ATOM 687 C C . GLU A 1 93 ? 12.543 -1.633 -4.897 1.00 82.19 93 GLU A C 1
ATOM 689 O O . GLU A 1 93 ? 12.152 -1.728 -3.729 1.00 82.19 93 GLU A O 1
ATOM 694 N N . GLY A 1 94 ? 12.257 -0.561 -5.647 1.00 78.31 94 GLY A N 1
ATOM 695 C CA . GLY A 1 94 ? 11.469 0.569 -5.153 1.00 78.31 94 GLY A CA 1
ATOM 696 C C . GLY A 1 94 ? 10.019 0.192 -4.841 1.00 78.31 94 GLY A C 1
ATOM 697 O O . GLY A 1 94 ? 9.497 0.582 -3.799 1.00 78.31 94 GLY A O 1
ATOM 698 N N . VAL A 1 95 ? 9.389 -0.603 -5.711 1.00 81.19 95 VAL A N 1
ATOM 699 C CA . VAL A 1 95 ? 8.023 -1.109 -5.521 1.00 81.19 95 VAL A CA 1
ATOM 700 C C . VAL A 1 95 ? 7.965 -2.057 -4.331 1.00 81.19 95 VAL A C 1
ATOM 702 O O . VAL A 1 95 ? 7.161 -1.836 -3.432 1.00 81.19 95 VAL A O 1
ATOM 705 N N . THR A 1 96 ? 8.866 -3.037 -4.253 1.00 85.75 96 THR A N 1
ATOM 706 C CA . THR A 1 96 ? 8.965 -3.959 -3.115 1.00 85.75 96 THR A CA 1
ATOM 707 C C . THR A 1 96 ? 9.132 -3.202 -1.796 1.00 85.75 96 THR A C 1
ATOM 709 O O . THR A 1 96 ? 8.452 -3.501 -0.816 1.00 85.75 96 THR A O 1
ATOM 712 N N . THR A 1 97 ? 9.996 -2.182 -1.764 1.00 85.75 97 THR A N 1
ATOM 713 C CA . THR A 1 97 ? 10.217 -1.354 -0.567 1.00 85.75 97 THR A CA 1
ATOM 714 C C . THR A 1 97 ? 8.958 -0.590 -0.161 1.00 85.75 97 THR A C 1
ATOM 716 O O . THR A 1 97 ? 8.611 -0.560 1.019 1.00 85.75 97 THR A O 1
ATOM 719 N N . ALA A 1 98 ? 8.266 0.025 -1.122 1.00 82.56 98 ALA A N 1
ATOM 720 C CA . ALA A 1 98 ? 7.049 0.785 -0.862 1.00 82.56 98 ALA A CA 1
ATOM 721 C C . ALA A 1 98 ? 5.895 -0.113 -0.387 1.00 82.56 98 ALA A C 1
ATOM 723 O O . ALA A 1 98 ? 5.242 0.198 0.606 1.00 82.56 98 ALA A O 1
ATOM 724 N N . VAL A 1 99 ? 5.685 -1.256 -1.044 1.00 86.69 99 VAL A N 1
ATOM 725 C CA . VAL A 1 99 ? 4.615 -2.208 -0.707 1.00 86.69 99 VAL A CA 1
ATOM 726 C C . VAL A 1 99 ? 4.856 -2.837 0.664 1.00 86.69 99 VAL A C 1
ATOM 728 O O . VAL A 1 99 ? 3.928 -2.895 1.464 1.00 86.69 99 VAL A O 1
ATOM 731 N N . ARG A 1 100 ? 6.102 -3.197 0.999 1.00 89.81 100 ARG A N 1
ATOM 732 C CA . ARG A 1 100 ? 6.439 -3.695 2.343 1.00 89.81 100 ARG A CA 1
ATOM 733 C C . ARG A 1 100 ? 6.137 -2.659 3.427 1.00 89.81 100 ARG A C 1
ATOM 735 O O . ARG A 1 100 ? 5.550 -2.987 4.448 1.00 89.81 100 ARG A O 1
ATOM 742 N N . ARG A 1 101 ? 6.465 -1.387 3.185 1.00 87.50 101 ARG A N 1
ATOM 743 C CA . ARG A 1 101 ? 6.117 -0.304 4.120 1.00 87.50 101 ARG A CA 1
ATOM 744 C C . ARG A 1 101 ? 4.605 -0.136 4.279 1.00 87.50 101 ARG A C 1
ATOM 746 O O . ARG A 1 101 ? 4.143 0.113 5.387 1.00 87.50 101 ARG A O 1
ATOM 753 N N . LEU A 1 102 ? 3.833 -0.266 3.198 1.00 85.75 102 LEU A N 1
ATOM 754 C CA . LEU A 1 102 ? 2.369 -0.250 3.271 1.00 85.75 102 LEU A CA 1
ATOM 755 C C . LEU A 1 102 ? 1.843 -1.422 4.110 1.00 85.75 102 LEU A C 1
ATOM 757 O O . LEU A 1 102 ? 0.992 -1.205 4.973 1.00 85.75 102 LEU A O 1
ATOM 761 N N . ALA A 1 103 ? 2.381 -2.628 3.906 1.00 89.19 103 ALA A N 1
ATOM 762 C CA . ALA A 1 103 ? 2.037 -3.807 4.697 1.00 89.19 103 ALA A CA 1
ATOM 763 C C . ALA A 1 103 ? 2.293 -3.569 6.195 1.00 89.19 103 ALA A C 1
ATOM 765 O O . ALA A 1 103 ? 1.384 -3.737 7.009 1.00 89.19 103 ALA A O 1
ATOM 766 N N . ASP A 1 104 ? 3.479 -3.061 6.549 1.00 90.38 104 ASP A N 1
ATOM 767 C CA . ASP A 1 104 ? 3.863 -2.748 7.932 1.00 90.38 104 ASP A CA 1
ATOM 768 C C . ASP A 1 104 ? 2.921 -1.724 8.591 1.00 90.38 104 ASP A C 1
ATOM 770 O O . ASP A 1 104 ? 2.540 -1.869 9.761 1.00 90.38 104 ASP A O 1
ATOM 774 N N . LEU A 1 105 ? 2.519 -0.684 7.852 1.00 88.75 105 LEU A N 1
ATOM 775 C CA . LEU A 1 105 ? 1.596 0.343 8.341 1.00 88.75 105 LEU A CA 1
ATOM 776 C C . LEU A 1 105 ? 0.204 -0.239 8.621 1.00 88.75 105 LEU A C 1
ATOM 778 O O . LEU A 1 105 ? -0.360 0.008 9.692 1.00 88.75 105 LEU A O 1
ATOM 782 N N . TYR A 1 106 ? -0.330 -1.050 7.705 1.00 88.69 106 TYR A N 1
ATOM 783 C CA . TYR A 1 106 ? -1.621 -1.710 7.898 1.00 88.69 106 TYR A CA 1
ATOM 784 C C . TYR A 1 106 ? -1.579 -2.757 9.021 1.00 88.69 106 TYR A C 1
ATOM 786 O O . TYR A 1 106 ? -2.499 -2.803 9.841 1.00 88.69 106 TYR A O 1
ATOM 794 N N . ALA A 1 107 ? -0.494 -3.526 9.144 1.00 90.69 107 ALA A N 1
ATOM 795 C CA . ALA A 1 107 ? -0.300 -4.484 10.233 1.00 90.69 107 ALA A CA 1
ATOM 796 C C . ALA A 1 107 ? -0.235 -3.784 11.602 1.00 90.69 107 ALA A C 1
ATOM 798 O O . ALA A 1 107 ? -0.890 -4.201 12.563 1.00 90.69 107 ALA A O 1
ATOM 799 N N . THR A 1 108 ? 0.501 -2.672 11.682 1.00 90.00 108 THR A N 1
ATOM 800 C CA . THR A 1 108 ? 0.596 -1.848 12.896 1.00 90.00 108 THR A CA 1
ATOM 801 C C . THR A 1 108 ? -0.775 -1.310 13.304 1.00 90.00 108 THR A C 1
ATOM 803 O O . THR A 1 108 ? -1.144 -1.353 14.481 1.00 90.00 108 THR A O 1
ATOM 806 N N . ALA A 1 109 ? -1.566 -0.841 12.340 1.00 86.19 109 ALA A N 1
ATOM 807 C CA . ALA A 1 109 ? -2.905 -0.329 12.597 1.00 86.19 109 ALA A CA 1
ATOM 808 C C . ALA A 1 109 ? -3.888 -1.416 13.031 1.00 86.19 109 ALA A C 1
ATOM 810 O O . ALA A 1 109 ? -4.668 -1.206 13.963 1.00 86.19 109 ALA A O 1
ATOM 811 N N . ALA A 1 110 ? -3.812 -2.593 12.409 1.00 88.38 110 ALA A N 1
ATOM 812 C CA . ALA A 1 110 ? -4.610 -3.754 12.774 1.00 88.38 110 ALA A CA 1
ATOM 813 C C . ALA A 1 110 ? -4.345 -4.220 14.216 1.00 88.38 110 ALA A C 1
ATOM 815 O O . ALA A 1 110 ? -5.283 -4.564 14.937 1.00 88.38 110 ALA A O 1
ATOM 816 N N . GLY A 1 111 ? -3.082 -4.185 14.658 1.00 87.81 111 GLY A N 1
ATOM 817 C CA . GLY A 1 111 ? -2.686 -4.505 16.034 1.00 87.81 111 GLY A CA 1
ATOM 818 C C . GLY A 1 111 ? -2.966 -3.392 17.055 1.00 87.81 111 GLY A C 1
ATOM 819 O O . GLY A 1 111 ? -2.899 -3.625 18.264 1.00 87.81 111 GLY A O 1
ATOM 820 N N . GLY A 1 112 ? -3.275 -2.182 16.588 1.00 83.75 112 GLY A N 1
ATOM 821 C CA . GLY A 1 112 ? -3.494 -1.005 17.420 1.00 83.75 112 GLY A CA 1
ATOM 822 C C . GLY A 1 112 ? -4.899 -0.898 18.022 1.00 83.75 112 GLY A C 1
ATOM 823 O O . GLY A 1 112 ? -5.777 -1.748 17.859 1.00 83.75 112 GLY A O 1
ATOM 824 N N . GLN A 1 113 ? -5.138 0.209 18.730 1.00 79.44 113 GLN A N 1
ATOM 825 C CA . GLN A 1 113 ? -6.467 0.582 19.245 1.00 79.44 113 GLN A CA 1
ATOM 826 C C . GLN A 1 113 ? -7.197 1.603 18.359 1.00 79.44 113 GLN A C 1
ATOM 828 O O . GLN A 1 113 ? -8.285 2.051 18.712 1.00 79.44 113 GLN A O 1
ATOM 833 N N . ALA A 1 114 ? -6.607 1.981 17.223 1.00 75.12 114 ALA A N 1
ATOM 834 C CA . ALA A 1 114 ? -7.230 2.900 16.284 1.00 75.12 114 ALA A CA 1
ATOM 835 C C . ALA A 1 114 ? -8.389 2.216 15.540 1.00 75.12 114 ALA A C 1
ATOM 837 O O . ALA A 1 114 ? -8.263 1.083 15.083 1.00 75.12 114 ALA A O 1
ATOM 838 N N . GLY A 1 115 ? -9.506 2.931 15.400 1.00 76.94 115 GLY A N 1
ATOM 839 C CA . GLY A 1 115 ? -10.646 2.521 14.582 1.00 76.94 115 GLY A CA 1
ATOM 840 C C . GLY A 1 115 ? -11.532 1.397 15.155 1.00 76.94 115 GLY A C 1
ATOM 841 O O . GLY A 1 115 ? -11.240 0.797 16.194 1.00 76.94 115 GLY A O 1
ATOM 842 N N . PRO A 1 116 ? -12.668 1.112 14.491 1.00 84.38 116 PRO A N 1
ATOM 843 C CA . PRO A 1 116 ? -13.563 0.015 14.852 1.00 84.38 116 PRO A CA 1
ATOM 844 C C . PRO A 1 116 ? -12.918 -1.368 14.676 1.00 84.38 116 PRO A C 1
ATOM 846 O O . PRO A 1 116 ? -12.101 -1.583 13.784 1.00 84.38 116 PRO A O 1
ATOM 849 N N . GLY A 1 117 ? -13.362 -2.355 15.463 1.00 84.81 117 GLY A N 1
ATOM 850 C CA . GLY A 1 117 ? -12.830 -3.724 15.407 1.00 84.81 117 GLY A CA 1
ATOM 851 C C . GLY A 1 117 ? -12.916 -4.390 14.029 1.00 84.81 117 GLY A C 1
ATOM 852 O O . GLY A 1 117 ? -11.964 -5.046 13.626 1.00 84.81 117 GLY A O 1
ATOM 853 N N . TRP A 1 118 ? -14.007 -4.171 13.289 1.00 84.94 118 TRP A N 1
ATOM 854 C CA . TRP A 1 118 ? -14.159 -4.699 11.929 1.00 84.94 118 TRP A CA 1
ATOM 855 C C . TRP A 1 118 ? -13.147 -4.083 10.954 1.00 84.94 118 TRP A C 1
ATOM 857 O O . TRP A 1 118 ? -12.634 -4.781 10.088 1.00 84.94 118 TRP A O 1
ATOM 867 N N . ARG A 1 119 ? -12.797 -2.803 11.129 1.00 86.69 119 ARG A N 1
ATOM 868 C CA . ARG A 1 119 ? -11.843 -2.120 10.251 1.00 86.69 119 ARG A CA 1
ATOM 869 C C . ARG A 1 119 ? -10.414 -2.603 10.483 1.00 86.69 119 ARG A C 1
ATOM 871 O O . ARG A 1 119 ? -9.668 -2.784 9.532 1.00 86.69 119 ARG A O 1
ATOM 878 N N . AR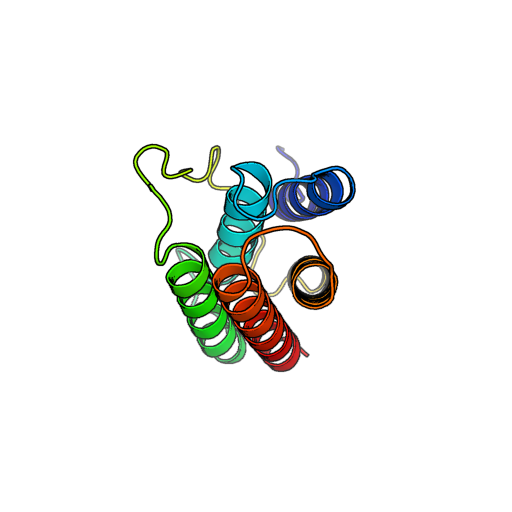G A 1 120 ? -10.067 -2.927 11.731 1.00 87.44 120 ARG A N 1
ATOM 879 C CA . ARG A 1 120 ? -8.783 -3.571 12.051 1.00 87.44 120 ARG A CA 1
ATOM 880 C C . ARG A 1 120 ? -8.621 -4.946 11.396 1.00 87.44 120 ARG A C 1
ATOM 882 O O . ARG A 1 120 ? -7.505 -5.294 11.032 1.00 87.44 120 ARG A O 1
ATOM 889 N N . LEU A 1 121 ? -9.708 -5.705 11.217 1.00 88.19 121 LEU A N 1
ATOM 890 C CA . LEU A 1 121 ? -9.670 -6.967 10.462 1.00 88.19 121 LEU A CA 1
ATOM 891 C C . LEU A 1 121 ? -9.381 -6.721 8.977 1.00 88.19 121 LEU A C 1
ATOM 893 O O . LEU A 1 121 ? -8.530 -7.402 8.418 1.00 88.19 121 LEU A O 1
ATOM 897 N N . VAL A 1 122 ? -10.019 -5.710 8.377 1.00 87.50 122 VAL A N 1
ATOM 898 C CA . VAL A 1 122 ? -9.733 -5.298 6.991 1.00 87.50 122 VAL A CA 1
ATOM 899 C C . VAL A 1 122 ? -8.265 -4.893 6.841 1.00 87.50 122 VAL A C 1
ATOM 901 O O . VAL A 1 122 ? -7.587 -5.386 5.950 1.00 87.50 122 VAL A O 1
ATOM 904 N N . TRP A 1 123 ? -7.727 -4.067 7.746 1.00 89.62 123 TRP A N 1
ATOM 905 C CA . TRP A 1 123 ? -6.309 -3.692 7.704 1.00 89.62 123 TRP A CA 1
ATOM 906 C C . TRP A 1 123 ? -5.368 -4.893 7.855 1.00 89.62 123 TRP A C 1
ATOM 908 O O . TRP A 1 123 ? -4.357 -4.949 7.165 1.00 89.62 123 TRP A O 1
ATOM 918 N N . ALA A 1 124 ? -5.697 -5.877 8.699 1.00 90.31 124 ALA A N 1
ATOM 919 C CA . ALA A 1 124 ? -4.898 -7.100 8.811 1.00 90.31 124 ALA A CA 1
ATOM 920 C C . ALA A 1 124 ? -4.868 -7.886 7.491 1.00 90.31 124 ALA A C 1
ATOM 922 O O . ALA A 1 124 ? -3.825 -8.403 7.097 1.00 90.31 124 ALA A O 1
ATOM 923 N N . GLN A 1 125 ? -6.009 -7.961 6.807 1.00 88.75 125 GLN A N 1
ATOM 924 C CA . GLN A 1 125 ? -6.145 -8.691 5.552 1.00 88.75 125 GLN A CA 1
ATOM 925 C C . GLN A 1 125 ? -5.426 -7.982 4.399 1.00 88.75 125 GLN A C 1
ATOM 927 O O . GLN A 1 125 ? -4.678 -8.617 3.657 1.00 88.75 125 GLN A O 1
ATOM 932 N N . VAL A 1 126 ? -5.549 -6.653 4.330 1.00 87.88 126 VAL A N 1
ATOM 933 C CA . VAL A 1 126 ? -4.780 -5.811 3.406 1.00 87.88 126 VAL A CA 1
ATOM 934 C C . VAL A 1 126 ? -3.281 -5.977 3.650 1.00 87.88 126 VAL A C 1
ATOM 936 O O . VAL A 1 126 ? -2.546 -6.207 2.696 1.00 87.88 126 VAL A O 1
ATOM 939 N N . ALA A 1 127 ? -2.818 -5.928 4.905 1.00 90.38 127 ALA A N 1
ATOM 940 C CA . ALA A 1 127 ? -1.405 -6.137 5.228 1.00 90.38 127 ALA A CA 1
ATOM 941 C C . ALA A 1 127 ? -0.896 -7.492 4.716 1.00 90.38 127 ALA A C 1
ATOM 943 O O . ALA A 1 127 ? 0.127 -7.543 4.040 1.00 90.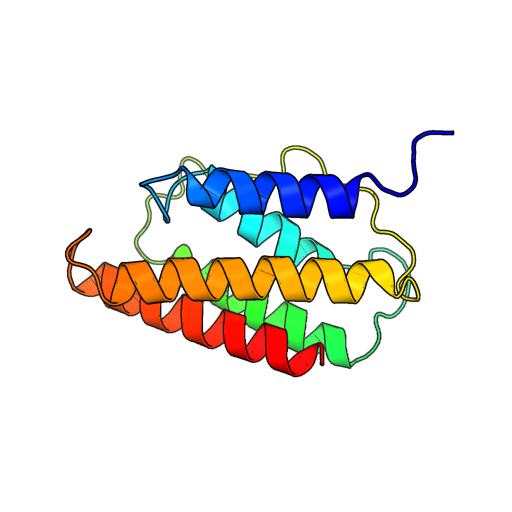38 127 ALA A O 1
ATOM 944 N N . HIS A 1 128 ? -1.654 -8.565 4.961 1.00 89.56 128 HIS A N 1
ATOM 945 C CA . HIS A 1 128 ? -1.293 -9.904 4.504 1.00 89.56 128 HIS A CA 1
ATOM 946 C C . HIS A 1 128 ? -1.177 -9.993 2.975 1.00 89.56 128 HIS A C 1
ATOM 948 O O . HIS A 1 128 ? -0.205 -10.541 2.466 1.00 89.56 128 HIS A O 1
ATOM 954 N N . ARG A 1 129 ? -2.111 -9.388 2.233 1.00 87.19 129 ARG A N 1
ATOM 955 C CA . ARG A 1 129 ? -2.051 -9.368 0.763 1.00 87.19 129 ARG A CA 1
ATOM 956 C C . ARG A 1 129 ? -0.890 -8.558 0.211 1.00 87.19 129 ARG A C 1
ATOM 958 O O . ARG A 1 129 ? -0.346 -8.904 -0.833 1.00 87.19 129 ARG A O 1
ATOM 965 N N . LEU A 1 130 ? -0.526 -7.468 0.879 1.00 87.75 130 LEU A N 1
ATOM 966 C CA . LEU A 1 130 ? 0.635 -6.674 0.491 1.00 87.75 130 LEU A CA 1
ATOM 967 C C . LEU A 1 130 ? 1.940 -7.442 0.749 1.00 87.75 130 LEU A C 1
ATOM 969 O O . LEU A 1 130 ? 2.865 -7.336 -0.055 1.00 87.75 130 LEU A O 1
ATOM 973 N N . ASP A 1 131 ? 2.004 -8.250 1.810 1.00 89.19 131 ASP A N 1
ATOM 974 C CA . ASP A 1 131 ? 3.125 -9.167 2.047 1.00 89.19 131 ASP A CA 1
ATOM 975 C C . ASP A 1 131 ? 3.216 -10.253 0.966 1.00 89.19 131 ASP A C 1
ATOM 977 O O . ASP A 1 131 ? 4.308 -10.501 0.449 1.00 89.19 131 ASP A O 1
ATOM 981 N N . ASP A 1 132 ? 2.085 -10.843 0.564 1.00 86.44 132 ASP A N 1
ATOM 982 C CA . ASP A 1 132 ? 2.040 -11.794 -0.553 1.00 86.44 132 ASP A CA 1
ATOM 983 C C . ASP A 1 132 ? 2.518 -11.121 -1.852 1.00 86.44 132 ASP A C 1
ATOM 985 O O . ASP A 1 132 ? 3.394 -11.638 -2.541 1.00 86.44 132 ASP A O 1
ATOM 989 N N . ALA A 1 133 ? 2.041 -9.904 -2.142 1.00 84.31 133 ALA A N 1
ATOM 990 C CA . ALA A 1 133 ? 2.477 -9.122 -3.300 1.00 84.31 133 ALA A CA 1
ATOM 991 C C . ALA A 1 133 ? 3.993 -8.840 -3.286 1.00 84.31 133 ALA A C 1
ATOM 993 O O . ALA A 1 133 ? 4.640 -8.827 -4.332 1.00 84.31 133 ALA A O 1
ATOM 994 N N . VAL A 1 134 ? 4.580 -8.616 -2.107 1.00 86.25 134 VAL A N 1
ATOM 995 C CA . VAL A 1 134 ? 6.033 -8.467 -1.941 1.00 86.25 134 VAL A CA 1
ATOM 996 C C . VAL A 1 134 ? 6.767 -9.773 -2.224 1.00 86.25 134 VAL A C 1
ATOM 998 O O . VAL A 1 134 ? 7.824 -9.721 -2.851 1.00 86.25 134 VAL A O 1
ATOM 1001 N N . ALA A 1 135 ? 6.232 -10.911 -1.776 1.00 85.88 135 ALA A N 1
ATOM 1002 C CA . ALA A 1 135 ? 6.838 -12.224 -1.980 1.00 85.88 135 ALA A CA 1
ATOM 1003 C C . ALA A 1 135 ? 6.899 -12.611 -3.466 1.00 85.88 135 ALA A C 1
ATOM 1005 O O . ALA A 1 135 ? 7.907 -13.154 -3.906 1.00 85.88 135 ALA A O 1
ATOM 1006 N N . GLU A 1 136 ? 5.877 -12.258 -4.250 1.00 80.31 136 GLU A N 1
ATOM 1007 C CA . GLU A 1 136 ? 5.848 -12.503 -5.702 1.00 80.31 136 GLU A CA 1
ATOM 1008 C C . GLU A 1 136 ? 6.886 -11.667 -6.480 1.00 80.31 136 GLU A C 1
ATOM 1010 O O . GLU A 1 136 ? 7.265 -12.013 -7.599 1.00 80.31 136 GLU A O 1
ATOM 1015 N N . LEU A 1 137 ? 7.381 -10.568 -5.897 1.00 73.69 137 LEU A N 1
ATOM 1016 C CA . LEU A 1 137 ? 8.385 -9.691 -6.513 1.00 73.69 137 LEU A CA 1
ATOM 1017 C C . LEU A 1 137 ? 9.841 -10.045 -6.150 1.00 73.69 137 LEU A C 1
ATOM 1019 O O . LEU A 1 137 ? 10.749 -9.381 -6.661 1.00 73.69 137 LEU A O 1
ATOM 1023 N N . THR A 1 138 ? 10.088 -11.021 -5.268 1.00 70.94 138 THR A N 1
ATOM 1024 C CA . THR A 1 138 ? 11.431 -11.399 -4.765 1.00 70.94 138 THR A CA 1
ATOM 1025 C C . THR A 1 138 ? 11.855 -12.794 -5.183 1.00 70.94 138 THR A C 1
ATOM 1027 O O . THR A 1 138 ? 13.027 -12.934 -5.603 1.00 70.94 138 THR A O 1
#

Secondary structure (DSSP, 8-state):
---TTHHHHHHHHHHHHHTT-S-TTSHHHHHHHHHHHHTT--SSS---HHHHHHHHHHHHHHHHHHTTS-GGG----SS---PPPTT-HHHHHHHHHHHHHHHHHHHHHHHSS-S-HHHHHHHHHHHHHHHHHHHHT-